Protein AF-A0A7R9U466-F1 (afdb_monomer_lite)

Radius of gyration: 21.34 Å; chains: 1; bounding box: 43×48×59 Å

InterPro domains:
  IPR019479 Peroxiredoxin, C-terminal [PF10417] (71-88)
  IPR036249 Thioredoxin-like superfamily [SSF52833] (2-89)

Organism: NCBI:txid172671

Secondary structure (DSSP, 8-state):
---TT-HHHHHTT-EEEEEE-TTSPEEEPEEEEEE-TTS-EEEEEEE-TTS---HHHHHHHHHHHHHHTTT-B--TT--TTS-EEE-TTGGGTS--SEE----TT-----EEE--STT-HHHHHHHHHHHHTTS------GGGTTTSSTTSS----

Foldseek 3Di:
DDDPVCPVQVVVVFWDPVDADPVRHTDGFPKDWDADPVRDTPDIDTHGPPDDDDVVVVVQVVVQVVLVVLQWHADPPRDPFAKIFHAPLLCVQDPAPDWDCPDPVNDTGGGTHTSLDPDPVSSVVVSVSRVVPDPDPPDPPVVVVPPVVPPPDDDD

pLDDT: mean 76.06, std 19.98, range [33.03, 95.19]

Structure (mmCIF, N/CA/C/O backbone):
data_AF-A0A7R9U466-F1
#
_entry.id   AF-A0A7R9U466-F1
#
loop_
_atom_site.group_PDB
_atom_site.id
_atom_site.type_symbol
_atom_site.label_atom_id
_atom_site.label_alt_id
_atom_site.label_comp_id
_atom_site.label_asym_id
_atom_site.label_entity_id
_atom_site.label_seq_id
_atom_site.pdbx_PDB_ins_code
_atom_site.Cartn_x
_atom_site.Cartn_y
_atom_site.Cartn_z
_atom_site.occupancy
_atom_site.B_iso_or_equiv
_atom_site.auth_seq_id
_atom_site.auth_comp_id
_atom_site.auth_asym_id
_atom_site.auth_atom_id
_atom_site.pdbx_PDB_model_num
ATOM 1 N N . MET A 1 1 ? -1.695 -1.582 -23.666 1.00 69.12 1 MET A N 1
ATOM 2 C CA . MET A 1 1 ? -1.434 -0.137 -23.847 1.00 69.12 1 MET A CA 1
ATOM 3 C C . MET A 1 1 ? -0.061 0.003 -24.480 1.00 69.12 1 MET A C 1
ATOM 5 O O . MET A 1 1 ? 0.851 -0.671 -24.020 1.00 69.12 1 MET A O 1
ATOM 9 N N . ALA A 1 2 ? 0.081 0.781 -25.550 1.00 84.31 2 ALA A N 1
ATOM 10 C CA . ALA A 1 2 ? 1.375 1.020 -26.188 1.00 84.31 2 ALA A CA 1
ATOM 11 C C . ALA A 1 2 ? 1.821 2.454 -25.878 1.00 84.31 2 ALA A C 1
ATOM 13 O O . ALA A 1 2 ? 1.053 3.380 -26.124 1.00 84.31 2 ALA A O 1
ATOM 14 N N . ASP A 1 3 ? 3.039 2.632 -25.360 1.00 88.62 3 ASP A N 1
ATOM 15 C CA . ASP A 1 3 ? 3.628 3.953 -25.087 1.00 88.62 3 ASP A CA 1
ATOM 16 C C . ASP A 1 3 ? 4.938 4.160 -25.873 1.00 88.62 3 ASP A C 1
ATOM 18 O O . ASP A 1 3 ? 6.028 4.171 -25.297 1.00 88.62 3 ASP A O 1
ATOM 22 N N . PRO A 1 4 ? 4.883 4.267 -27.214 1.00 86.62 4 PRO A N 1
ATOM 23 C CA . PRO A 1 4 ? 6.078 4.426 -28.044 1.00 86.62 4 PRO A CA 1
ATOM 24 C C . PRO A 1 4 ? 6.761 5.787 -27.854 1.00 86.62 4 PRO A C 1
ATOM 26 O O . PRO A 1 4 ? 7.959 5.894 -28.088 1.00 86.62 4 PRO A O 1
ATOM 29 N N . ARG A 1 5 ? 6.013 6.817 -27.431 1.00 86.94 5 ARG A N 1
ATOM 30 C CA . ARG A 1 5 ? 6.538 8.170 -27.178 1.00 86.94 5 ARG A CA 1
ATOM 31 C C . ARG A 1 5 ? 7.025 8.373 -25.742 1.00 86.94 5 ARG A C 1
ATOM 33 O O . ARG A 1 5 ? 7.545 9.441 -25.449 1.00 86.94 5 ARG A O 1
ATOM 40 N N . ARG A 1 6 ? 6.851 7.379 -24.864 1.00 87.25 6 ARG A N 1
ATOM 41 C CA . ARG A 1 6 ? 7.231 7.423 -23.442 1.00 87.25 6 ARG A CA 1
ATOM 42 C C . ARG A 1 6 ? 6.552 8.536 -22.638 1.00 87.25 6 ARG A C 1
ATOM 44 O O . ARG A 1 6 ? 7.029 8.878 -21.563 1.00 87.25 6 ARG A O 1
ATOM 51 N N . ILE A 1 7 ? 5.442 9.089 -23.132 1.00 89.50 7 ILE A N 1
ATOM 52 C CA . ILE A 1 7 ? 4.748 10.205 -22.473 1.00 89.50 7 ILE A CA 1
ATOM 53 C C . ILE A 1 7 ? 4.125 9.707 -21.174 1.00 89.50 7 ILE A C 1
ATOM 55 O O . ILE A 1 7 ? 4.323 10.303 -20.124 1.00 89.50 7 ILE A O 1
ATOM 59 N N . ILE A 1 8 ? 3.429 8.572 -21.231 1.00 88.56 8 ILE A N 1
ATOM 60 C CA . ILE A 1 8 ? 2.747 8.003 -20.067 1.00 88.56 8 ILE A CA 1
ATOM 61 C C . ILE A 1 8 ? 3.783 7.571 -19.029 1.00 88.56 8 ILE A C 1
ATOM 63 O O . ILE A 1 8 ? 3.647 7.878 -17.846 1.00 88.56 8 ILE A O 1
ATOM 67 N N . SER A 1 9 ? 4.846 6.898 -19.471 1.00 87.06 9 SER A N 1
ATOM 68 C CA . SER A 1 9 ? 5.911 6.445 -18.584 1.00 87.06 9 SER A CA 1
ATOM 69 C C . SER A 1 9 ? 6.692 7.587 -17.941 1.00 87.06 9 SER A C 1
ATOM 71 O O . SER A 1 9 ? 7.035 7.466 -16.764 1.00 87.06 9 SER A O 1
ATOM 73 N N . ALA A 1 10 ? 6.937 8.682 -18.669 1.00 88.31 10 ALA A N 1
ATOM 74 C CA . ALA A 1 10 ? 7.563 9.889 -18.134 1.00 88.31 10 ALA A CA 1
ATOM 75 C C . ALA A 1 10 ? 6.654 10.588 -17.117 1.00 88.31 10 ALA A C 1
ATOM 77 O O . ALA A 1 10 ? 7.100 10.879 -16.011 1.00 88.31 10 ALA A O 1
ATOM 78 N N . THR A 1 11 ? 5.373 10.787 -17.446 1.00 89.44 11 THR A N 1
ATOM 79 C CA . THR A 1 11 ? 4.399 11.420 -16.542 1.00 89.44 11 THR A CA 1
ATOM 80 C C . THR A 1 11 ? 4.232 10.637 -15.243 1.00 89.44 11 THR A C 1
ATOM 82 O O . THR A 1 11 ? 4.129 11.232 -14.177 1.00 89.44 11 THR A O 1
ATOM 85 N N . LEU A 1 12 ? 4.237 9.304 -15.309 1.00 87.25 12 LEU A N 1
ATOM 86 C CA . LEU A 1 12 ? 4.135 8.449 -14.125 1.00 87.25 12 LEU A CA 1
ATOM 87 C C . LEU A 1 12 ? 5.472 8.263 -13.381 1.00 87.25 12 LEU A C 1
ATOM 89 O O . LEU A 1 12 ? 5.497 7.571 -12.366 1.00 87.25 12 LEU A O 1
ATOM 93 N N . GLY A 1 13 ? 6.584 8.821 -13.877 1.00 89.00 13 GLY A N 1
ATOM 94 C CA . GLY A 1 13 ? 7.905 8.670 -13.256 1.00 89.00 13 GLY A CA 1
ATOM 95 C C . GLY A 1 13 ? 8.441 7.232 -13.276 1.00 89.00 13 GLY A C 1
ATOM 96 O O . GLY A 1 13 ? 9.175 6.823 -12.383 1.00 89.00 13 GLY A O 1
ATOM 97 N N . THR A 1 14 ? 8.055 6.440 -14.278 1.00 90.44 14 THR A N 1
ATOM 98 C CA . THR A 1 14 ? 8.350 4.994 -14.362 1.00 90.44 14 THR A CA 1
ATOM 99 C C . THR A 1 14 ? 9.491 4.661 -15.322 1.00 90.44 14 THR A C 1
ATOM 101 O O . THR A 1 14 ? 9.676 3.499 -15.672 1.00 90.44 14 THR A O 1
ATOM 104 N N . LEU A 1 15 ? 10.241 5.658 -15.793 1.00 90.06 15 LEU A N 1
ATOM 105 C CA . LEU A 1 15 ? 11.380 5.443 -16.682 1.00 90.06 15 LEU A CA 1
ATOM 106 C C . LEU A 1 15 ? 12.609 4.986 -15.893 1.00 90.06 15 LEU A C 1
ATOM 108 O O . LEU A 1 15 ? 12.923 5.525 -14.836 1.00 90.06 15 LEU A O 1
ATOM 112 N N . ASP A 1 16 ? 13.302 3.990 -16.433 1.00 88.25 16 ASP A N 1
ATOM 113 C CA . ASP A 1 16 ? 14.620 3.579 -15.972 1.00 88.25 16 ASP A CA 1
ATOM 114 C C . ASP A 1 16 ? 15.674 4.394 -16.728 1.00 88.25 16 ASP A C 1
ATOM 116 O O . ASP A 1 16 ? 15.820 4.256 -17.942 1.00 88.25 16 ASP A O 1
ATOM 120 N N . TYR A 1 17 ? 16.397 5.254 -16.012 1.00 85.25 17 TYR A N 1
ATOM 121 C CA . TYR A 1 17 ? 17.459 6.083 -16.585 1.00 85.25 17 TYR A CA 1
ATOM 122 C C . TYR A 1 17 ? 18.804 5.357 -16.691 1.00 85.25 17 TYR A C 1
ATOM 124 O O . TYR A 1 17 ? 19.714 5.860 -17.347 1.00 85.25 17 TYR A O 1
ATOM 132 N N . ALA A 1 18 ? 18.949 4.193 -16.053 1.00 85.50 18 ALA A N 1
ATOM 133 C CA . ALA A 1 18 ? 20.182 3.414 -16.087 1.00 85.50 18 ALA A CA 1
ATOM 134 C C . ALA A 1 18 ? 20.219 2.424 -17.260 1.00 85.50 18 ALA A C 1
ATOM 136 O O . ALA A 1 18 ? 21.302 2.010 -17.675 1.00 85.50 18 ALA A O 1
ATOM 137 N N . THR A 1 19 ? 19.056 2.056 -17.807 1.00 83.69 19 THR A N 1
ATOM 138 C CA . THR A 1 19 ? 18.947 1.041 -18.860 1.00 83.69 19 THR A CA 1
ATOM 139 C C . THR A 1 19 ? 18.333 1.608 -20.140 1.00 83.69 19 THR A C 1
ATOM 141 O O . THR A 1 19 ? 17.304 2.280 -20.118 1.00 83.69 19 THR A O 1
ATOM 144 N N . VAL A 1 20 ? 18.932 1.271 -21.284 1.00 86.56 20 VAL A N 1
ATOM 145 C CA . VAL A 1 20 ? 18.421 1.601 -22.623 1.00 86.56 20 VAL A CA 1
ATOM 146 C C . VAL A 1 20 ? 18.193 0.335 -23.439 1.00 86.56 20 VAL A C 1
ATOM 148 O O . VAL A 1 20 ? 18.841 -0.690 -23.219 1.00 86.56 20 VAL A O 1
ATOM 151 N N . ASP A 1 21 ? 17.255 0.391 -24.379 1.00 85.12 21 ASP A N 1
ATOM 152 C CA . ASP A 1 21 ? 17.025 -0.696 -25.326 1.00 85.12 21 ASP A CA 1
ATOM 153 C C . ASP A 1 21 ? 18.077 -0.725 -26.452 1.00 85.12 21 ASP A C 1
ATOM 155 O O . ASP A 1 21 ? 18.962 0.126 -26.556 1.00 85.12 21 ASP A O 1
ATOM 159 N N . THR A 1 22 ? 17.966 -1.711 -27.345 1.00 85.31 22 THR A N 1
ATOM 160 C CA . THR A 1 22 ? 18.856 -1.873 -28.510 1.00 85.31 22 THR A CA 1
ATOM 161 C C . THR A 1 22 ? 18.814 -0.702 -29.495 1.00 85.31 22 THR A C 1
ATOM 163 O O . THR A 1 22 ? 19.706 -0.583 -30.332 1.00 85.31 22 THR A O 1
ATOM 166 N N . LYS A 1 23 ? 17.800 0.163 -29.410 1.00 85.56 23 LYS A N 1
ATOM 167 C CA . LYS A 1 23 ? 17.633 1.372 -30.225 1.00 85.56 23 LYS A CA 1
ATOM 168 C C . LYS A 1 23 ? 18.034 2.641 -29.461 1.00 85.56 23 LYS A C 1
ATOM 170 O O . LYS A 1 23 ? 17.806 3.736 -29.967 1.00 85.56 23 LYS A O 1
ATOM 175 N N . GLY A 1 24 ? 18.609 2.509 -28.262 1.00 83.81 24 GLY A N 1
ATOM 176 C CA . GLY A 1 24 ? 19.029 3.624 -27.412 1.00 83.81 24 GLY A CA 1
ATOM 177 C C . GLY A 1 24 ? 17.881 4.355 -26.710 1.00 83.81 24 GLY A C 1
ATOM 178 O O . GLY A 1 24 ? 18.087 5.445 -26.184 1.00 83.81 24 GLY A O 1
ATOM 179 N N . SER A 1 25 ? 16.670 3.796 -26.705 1.00 84.88 25 SER A N 1
ATOM 180 C CA . SER A 1 25 ? 15.511 4.394 -26.038 1.00 84.88 25 SER A CA 1
ATOM 181 C C . SER A 1 25 ? 15.416 3.947 -24.581 1.00 84.88 25 SER A C 1
ATOM 183 O O . SER A 1 25 ? 15.670 2.785 -24.262 1.00 84.88 25 SER A O 1
ATOM 185 N N . LEU A 1 26 ? 14.984 4.856 -23.700 1.00 86.31 26 LEU A N 1
ATOM 186 C CA . LEU A 1 26 ? 14.725 4.539 -22.295 1.00 86.31 26 LEU A CA 1
ATOM 187 C C . LEU A 1 26 ? 13.633 3.469 -22.165 1.00 86.31 26 LEU A C 1
ATOM 189 O O . LEU A 1 26 ? 12.616 3.471 -22.883 1.00 86.31 26 LEU A O 1
ATOM 193 N N . VAL A 1 27 ? 13.855 2.559 -21.222 1.00 87.81 27 VAL A N 1
ATOM 194 C CA . VAL A 1 27 ? 12.917 1.491 -20.865 1.00 87.81 27 VAL A CA 1
ATOM 195 C C . VAL A 1 27 ? 12.153 1.852 -19.597 1.00 87.81 27 VAL A C 1
ATOM 197 O O . VAL A 1 27 ? 12.512 2.769 -18.865 1.00 87.81 27 VAL A O 1
ATOM 200 N N . THR A 1 28 ? 11.055 1.151 -19.344 1.00 88.00 28 THR A N 1
ATOM 201 C CA . THR A 1 28 ? 10.247 1.359 -18.141 1.00 88.00 28 THR A CA 1
ATOM 202 C C . THR A 1 28 ? 10.694 0.433 -17.020 1.00 88.00 28 THR A C 1
ATOM 204 O O . THR A 1 28 ? 10.922 -0.758 -17.248 1.00 88.00 28 THR A O 1
ATOM 207 N N . LEU A 1 29 ? 10.696 0.944 -15.794 1.00 90.25 29 LEU A N 1
ATOM 208 C CA . LEU A 1 29 ? 10.678 0.137 -14.583 1.00 90.25 29 LEU A CA 1
ATOM 209 C C . LEU A 1 29 ? 9.411 -0.721 -14.529 1.00 90.25 29 LEU A C 1
ATOM 211 O O . LEU A 1 29 ? 8.397 -0.466 -15.189 1.00 90.25 29 LEU A O 1
ATOM 215 N N . ARG A 1 30 ? 9.446 -1.754 -13.690 1.00 90.12 30 ARG A N 1
ATOM 216 C CA . ARG A 1 30 ? 8.280 -2.594 -13.415 1.00 90.12 30 ARG A CA 1
ATOM 217 C C . ARG A 1 30 ? 7.428 -1.924 -12.347 1.00 90.12 30 ARG A C 1
ATOM 219 O O . ARG A 1 30 ? 7.388 -2.377 -11.203 1.00 90.12 30 ARG A O 1
ATOM 226 N N . SER A 1 31 ? 6.755 -0.850 -12.734 1.00 90.44 31 SER A N 1
ATOM 227 C CA . SER A 1 31 ? 5.874 -0.101 -11.844 1.00 90.44 31 SER A CA 1
ATOM 228 C C . SER A 1 31 ? 4.450 -0.661 -11.846 1.00 90.44 31 SER A C 1
ATOM 230 O O . SER A 1 31 ? 3.948 -1.165 -12.854 1.00 90.44 31 SER A O 1
ATOM 232 N N . LEU A 1 32 ? 3.807 -0.607 -10.686 1.00 92.81 32 LEU A N 1
ATOM 233 C CA . LEU A 1 32 ? 2.400 -0.908 -10.465 1.00 92.81 32 LEU A CA 1
ATOM 234 C C . LEU A 1 32 ? 1.788 0.267 -9.713 1.00 92.81 32 LEU A C 1
ATOM 236 O O . LEU A 1 32 ? 2.335 0.708 -8.706 1.00 92.81 32 LEU A O 1
ATOM 240 N N . VAL A 1 33 ? 0.658 0.759 -10.210 1.00 93.19 33 VAL A N 1
ATOM 241 C CA . VAL A 1 33 ? -0.071 1.884 -9.624 1.00 93.19 33 VAL A CA 1
ATOM 242 C C . VAL A 1 33 ? -1.487 1.415 -9.317 1.00 93.19 33 VAL A C 1
ATOM 244 O O . VAL A 1 33 ? -2.166 0.898 -10.204 1.00 93.19 33 VAL A O 1
ATOM 247 N N . ILE A 1 34 ? -1.924 1.579 -8.069 1.00 94.56 34 ILE A N 1
ATOM 248 C CA . ILE A 1 34 ? -3.310 1.336 -7.656 1.00 94.56 34 ILE A CA 1
ATOM 249 C C . ILE A 1 34 ? -4.023 2.682 -7.615 1.00 94.56 34 ILE A C 1
ATOM 251 O O . ILE A 1 34 ? -3.621 3.583 -6.877 1.00 94.56 34 ILE A O 1
ATOM 255 N N . VAL A 1 35 ? -5.079 2.804 -8.414 1.00 94.25 35 VAL A N 1
ATOM 256 C CA . VAL A 1 35 ? -5.897 4.014 -8.538 1.00 94.25 35 VAL A CA 1
ATOM 257 C C . VAL A 1 35 ? -7.288 3.715 -7.994 1.00 94.25 35 VAL A C 1
ATOM 259 O O . VAL A 1 35 ? -7.860 2.669 -8.304 1.00 94.25 35 VAL A O 1
ATOM 262 N N . ASP A 1 36 ? -7.817 4.606 -7.160 1.00 92.38 36 ASP A N 1
ATOM 263 C CA . ASP A 1 36 ? -9.169 4.470 -6.619 1.00 92.38 36 ASP A CA 1
ATOM 264 C C . ASP A 1 36 ? -10.252 4.965 -7.606 1.00 92.38 36 ASP A C 1
ATOM 266 O O . ASP A 1 36 ? -9.942 5.611 -8.611 1.00 92.38 36 ASP A O 1
ATOM 270 N N . PRO A 1 37 ? -11.550 4.711 -7.339 1.00 92.44 37 PRO A N 1
ATOM 271 C CA . PRO A 1 37 ? -12.638 5.212 -8.186 1.00 92.44 37 PRO A CA 1
ATOM 272 C C . PRO A 1 37 ? -12.736 6.745 -8.264 1.00 92.44 37 PRO A C 1
ATOM 274 O O . PRO A 1 37 ? -13.464 7.262 -9.107 1.00 92.44 37 PRO A O 1
ATOM 277 N N . LYS A 1 38 ? -12.031 7.478 -7.391 1.00 93.25 38 LYS A N 1
ATOM 278 C CA . LYS A 1 38 ? -11.941 8.946 -7.381 1.00 93.25 38 LYS A CA 1
ATOM 279 C C . LYS A 1 38 ? -10.705 9.447 -8.140 1.00 93.25 38 LYS A C 1
ATOM 281 O O . LYS A 1 38 ? -10.359 10.620 -8.018 1.00 93.25 38 LYS A O 1
ATOM 286 N N . MET A 1 39 ? -10.054 8.579 -8.921 1.00 92.56 39 MET A N 1
ATOM 287 C CA . MET A 1 39 ? -8.858 8.874 -9.716 1.00 92.56 39 MET A CA 1
ATOM 288 C C . MET A 1 39 ? -7.645 9.309 -8.883 1.00 92.56 39 MET A C 1
ATOM 290 O O . MET A 1 39 ? -6.721 9.930 -9.409 1.00 92.56 39 MET A O 1
ATOM 294 N N . LYS A 1 40 ? -7.608 8.967 -7.591 1.00 92.94 40 LYS A N 1
ATOM 295 C CA . LYS A 1 40 ? -6.449 9.212 -6.731 1.00 92.94 40 LYS A CA 1
ATOM 296 C C . LYS A 1 40 ? -5.537 7.995 -6.719 1.00 92.94 40 LYS A C 1
ATOM 298 O O . LYS A 1 40 ? -5.985 6.852 -6.618 1.00 92.94 40 LYS A O 1
ATOM 303 N N . VAL A 1 41 ? -4.235 8.247 -6.787 1.00 93.44 41 VAL A N 1
ATOM 304 C CA . VAL A 1 41 ? -3.223 7.205 -6.609 1.00 93.44 41 VAL A CA 1
ATOM 305 C C . VAL A 1 41 ? -3.167 6.823 -5.131 1.00 93.44 41 VAL A C 1
ATOM 307 O O . VAL A 1 41 ? -2.922 7.671 -4.277 1.00 93.44 41 VAL A O 1
ATOM 310 N N . ARG A 1 42 ? -3.412 5.545 -4.827 1.00 94.12 42 ARG A N 1
ATOM 311 C CA . ARG A 1 42 ? -3.422 5.001 -3.457 1.00 94.12 42 ARG A CA 1
ATOM 312 C C . ARG A 1 42 ? -2.138 4.264 -3.097 1.00 94.12 42 ARG A C 1
ATOM 314 O O . ARG A 1 42 ? -1.782 4.212 -1.926 1.00 94.12 42 ARG A O 1
ATOM 321 N N . LEU A 1 43 ? -1.464 3.682 -4.088 1.00 95.19 43 LEU A N 1
ATOM 322 C CA . LEU A 1 43 ? -0.201 2.972 -3.906 1.00 95.19 43 LEU A CA 1
ATOM 323 C C . LEU A 1 43 ? 0.600 2.968 -5.208 1.00 95.19 43 LEU A C 1
ATOM 325 O O . LEU A 1 43 ? 0.035 2.755 -6.283 1.00 95.19 43 LEU A O 1
ATOM 329 N N . ILE A 1 44 ? 1.917 3.136 -5.091 1.00 94.12 44 ILE A N 1
ATOM 330 C CA . ILE A 1 44 ? 2.882 2.932 -6.173 1.00 94.12 44 ILE A CA 1
ATOM 331 C C . ILE A 1 44 ? 3.916 1.916 -5.690 1.00 94.12 44 ILE A C 1
ATOM 333 O O . ILE A 1 44 ? 4.526 2.102 -4.641 1.00 94.12 44 ILE A O 1
ATOM 337 N N . LEU A 1 45 ? 4.131 0.858 -6.469 1.00 93.31 45 LEU A N 1
ATOM 338 C CA . LEU A 1 45 ? 5.218 -0.096 -6.270 1.00 93.31 45 LEU A CA 1
ATOM 339 C C . LEU A 1 45 ? 6.117 -0.078 -7.501 1.00 93.31 45 LEU A C 1
ATOM 341 O O . LEU A 1 45 ? 5.648 -0.360 -8.602 1.00 93.31 45 LEU A O 1
ATOM 345 N N . SER A 1 46 ? 7.401 0.215 -7.321 1.00 91.81 46 SER A N 1
ATOM 346 C CA . SER A 1 46 ? 8.377 0.276 -8.412 1.00 91.81 46 SER A CA 1
ATOM 347 C C . SER A 1 46 ? 9.506 -0.715 -8.166 1.00 91.81 46 SER A C 1
ATOM 349 O O . SER A 1 46 ? 10.203 -0.634 -7.160 1.00 91.81 46 SER A O 1
ATOM 351 N N . TYR A 1 47 ? 9.687 -1.645 -9.105 1.00 91.31 47 TYR A N 1
ATOM 352 C CA . TYR A 1 47 ? 10.762 -2.636 -9.079 1.00 91.31 47 TYR A CA 1
ATOM 353 C C . TYR A 1 47 ? 11.688 -2.455 -10.290 1.00 91.31 47 TYR A C 1
ATOM 355 O O . TYR A 1 47 ? 11.207 -2.115 -11.380 1.00 91.31 47 TYR A O 1
ATOM 363 N N . PRO A 1 48 ? 12.999 -2.719 -10.145 1.00 90.19 48 PRO A N 1
ATOM 364 C CA . PRO A 1 48 ? 13.917 -2.740 -11.278 1.00 90.19 48 PRO A CA 1
ATOM 365 C C . PRO A 1 48 ? 13.591 -3.902 -12.225 1.00 90.19 48 PRO A C 1
ATOM 367 O O . PRO A 1 48 ? 12.896 -4.855 -11.861 1.00 90.19 48 PRO A O 1
ATOM 370 N N . MET A 1 49 ? 14.130 -3.862 -13.446 1.00 85.81 49 MET A N 1
ATOM 371 C CA . MET A 1 49 ? 13.899 -4.922 -14.437 1.00 85.81 49 MET A CA 1
ATOM 372 C C . MET A 1 49 ? 14.392 -6.306 -13.990 1.00 85.81 49 MET A C 1
ATOM 374 O O . MET A 1 49 ? 13.825 -7.314 -14.418 1.00 85.81 49 MET A O 1
ATOM 378 N N . SER A 1 50 ? 15.410 -6.353 -13.127 1.00 88.62 50 SER A N 1
ATOM 379 C CA . SER A 1 50 ? 15.990 -7.579 -12.570 1.00 88.62 50 SER A CA 1
ATOM 380 C C . SER A 1 50 ? 15.092 -8.276 -11.546 1.00 88.62 50 SER A C 1
ATOM 382 O O . SER A 1 50 ? 15.213 -9.486 -11.362 1.00 88.62 50 SER A O 1
ATOM 384 N N . THR A 1 51 ? 14.170 -7.552 -10.905 1.00 89.50 51 THR A N 1
ATOM 385 C CA . THR A 1 51 ? 13.385 -8.074 -9.780 1.00 89.50 51 THR A CA 1
ATOM 386 C C . THR A 1 51 ? 11.952 -8.404 -10.199 1.00 89.50 51 THR A C 1
ATOM 388 O O . THR A 1 51 ? 11.239 -7.619 -10.835 1.00 89.50 51 THR A O 1
ATOM 391 N N . GLY A 1 52 ? 11.509 -9.613 -9.851 1.00 89.31 52 GLY A N 1
ATOM 392 C CA . GLY A 1 52 ? 10.118 -10.038 -10.001 1.00 89.31 52 GLY A CA 1
ATOM 393 C C . GLY A 1 52 ? 9.198 -9.343 -8.993 1.00 89.31 52 GLY A C 1
ATOM 394 O O . GLY A 1 52 ? 9.593 -9.077 -7.864 1.00 89.31 52 GLY A O 1
ATOM 395 N N . ARG A 1 53 ? 7.953 -9.067 -9.396 1.00 92.88 53 ARG A N 1
ATOM 396 C CA . ARG A 1 53 ? 6.920 -8.522 -8.499 1.00 92.88 53 ARG A CA 1
ATOM 397 C C . ARG A 1 53 ? 6.263 -9.643 -7.698 1.00 92.88 53 ARG A C 1
ATOM 399 O O . ARG A 1 53 ? 6.022 -10.717 -8.246 1.00 92.88 53 ARG A O 1
ATOM 406 N N . SER A 1 54 ? 5.897 -9.358 -6.450 1.00 93.56 54 SER A N 1
ATOM 407 C CA . SER A 1 54 ? 5.060 -10.248 -5.640 1.00 93.56 54 SER A CA 1
ATOM 408 C C . SER A 1 54 ? 3.587 -9.890 -5.821 1.00 93.56 54 SER A C 1
ATOM 410 O O . SER A 1 54 ? 3.132 -8.858 -5.337 1.00 93.56 54 SER A O 1
ATOM 412 N N . PHE A 1 55 ? 2.821 -10.739 -6.511 1.00 92.44 55 PHE A N 1
ATOM 413 C CA . PHE A 1 55 ? 1.371 -10.541 -6.644 1.00 92.44 55 PHE A CA 1
ATOM 414 C C . PHE A 1 55 ? 0.615 -10.786 -5.336 1.00 92.44 55 PHE A C 1
ATOM 416 O O . PHE A 1 55 ? -0.437 -10.187 -5.129 1.00 92.44 55 PHE A O 1
ATOM 423 N N . ALA A 1 56 ? 1.162 -11.615 -4.443 1.00 92.31 56 ALA A N 1
ATOM 424 C CA . ALA A 1 56 ? 0.608 -11.797 -3.106 1.00 92.31 56 ALA A CA 1
ATOM 425 C C . ALA A 1 56 ? 0.616 -10.474 -2.325 1.00 92.31 56 ALA A C 1
ATOM 427 O O . ALA A 1 56 ? -0.383 -10.132 -1.701 1.00 92.31 56 ALA A O 1
ATOM 428 N N . GLU A 1 57 ? 1.696 -9.692 -2.441 1.00 93.69 57 GLU A N 1
ATOM 429 C CA . GLU A 1 57 ? 1.771 -8.374 -1.804 1.00 93.69 57 GLU A CA 1
ATOM 430 C C . GLU A 1 57 ? 0.797 -7.384 -2.435 1.00 93.69 57 GLU A C 1
ATOM 432 O O . GLU A 1 57 ? 0.112 -6.656 -1.729 1.00 93.69 57 GLU A O 1
ATOM 437 N N . VAL A 1 58 ? 0.664 -7.399 -3.763 1.00 94.25 58 VAL A N 1
ATOM 438 C CA . VAL A 1 58 ? -0.317 -6.551 -4.454 1.00 94.25 58 VAL A CA 1
ATOM 439 C C . VAL A 1 58 ? -1.733 -6.832 -3.947 1.00 94.25 58 VAL A C 1
ATOM 441 O O . VAL A 1 58 ? -2.461 -5.888 -3.649 1.00 94.25 58 VAL A O 1
ATOM 444 N N . LEU A 1 59 ? -2.121 -8.105 -3.815 1.00 93.19 59 LEU A N 1
ATOM 445 C CA . LEU A 1 59 ? -3.441 -8.476 -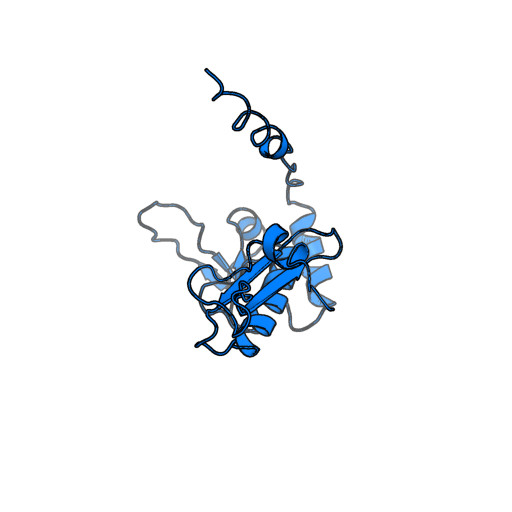3.303 1.00 93.19 59 LEU A CA 1
ATOM 446 C C . LEU A 1 59 ? -3.621 -8.038 -1.842 1.00 93.19 59 LEU A C 1
ATOM 448 O O . LEU A 1 59 ? -4.616 -7.393 -1.518 1.00 93.19 59 LEU A O 1
ATOM 452 N N . ARG A 1 60 ? -2.625 -8.302 -0.989 1.00 94.12 60 ARG A N 1
ATOM 453 C CA . ARG A 1 60 ? -2.613 -7.882 0.420 1.00 94.12 60 ARG A CA 1
ATOM 454 C C . ARG A 1 60 ? -2.755 -6.364 0.564 1.00 94.12 60 ARG A C 1
ATOM 456 O O . ARG A 1 60 ? -3.547 -5.894 1.376 1.00 94.12 60 ARG A O 1
ATOM 463 N N . CYS A 1 61 ? -2.046 -5.590 -0.258 1.00 94.75 61 CYS A N 1
ATOM 464 C CA . CYS A 1 61 ? -2.159 -4.136 -0.301 1.00 94.75 61 CYS A CA 1
ATOM 465 C C . CYS A 1 61 ? -3.543 -3.669 -0.758 1.00 94.75 61 CYS A C 1
ATOM 467 O O . CYS A 1 61 ? -4.071 -2.719 -0.190 1.00 94.75 61 CYS A O 1
ATOM 469 N N . VAL A 1 62 ? -4.143 -4.308 -1.767 1.00 93.25 62 VAL A N 1
ATOM 470 C CA . VAL A 1 62 ? -5.511 -3.977 -2.205 1.00 93.25 62 VAL A CA 1
ATOM 471 C C . VAL A 1 62 ? -6.503 -4.201 -1.068 1.00 93.25 62 VAL A C 1
ATOM 473 O O . VAL A 1 62 ? -7.336 -3.333 -0.809 1.00 93.25 62 VAL A O 1
ATOM 476 N N . GLU A 1 63 ? -6.403 -5.325 -0.362 1.00 91.31 63 GLU A N 1
ATOM 477 C CA . GLU A 1 63 ? -7.270 -5.604 0.782 1.00 91.31 63 GLU A CA 1
ATOM 478 C C . GLU A 1 63 ? -7.039 -4.612 1.923 1.00 91.31 63 GLU A C 1
ATOM 480 O O . GLU A 1 63 ? -8.004 -4.062 2.451 1.00 91.31 63 GLU A O 1
ATOM 485 N N . SER A 1 64 ? -5.782 -4.301 2.241 1.00 92.94 64 SER A N 1
ATOM 486 C CA . SER A 1 64 ? -5.411 -3.275 3.221 1.00 92.94 64 SER A CA 1
ATOM 487 C C . SER A 1 64 ? -5.983 -1.896 2.866 1.00 92.94 64 SER A C 1
ATOM 489 O O . SER A 1 64 ? -6.578 -1.239 3.718 1.00 92.94 64 SER A O 1
ATOM 491 N N . LEU A 1 65 ? -5.900 -1.473 1.601 1.00 92.81 65 LEU A N 1
ATOM 492 C CA . LEU A 1 65 ? -6.488 -0.212 1.137 1.00 92.81 65 LEU A CA 1
ATOM 493 C C . LEU A 1 65 ? -8.009 -0.194 1.312 1.00 92.81 65 LEU A C 1
ATOM 495 O O . LEU A 1 65 ? -8.564 0.827 1.714 1.00 92.81 65 LEU A O 1
ATOM 499 N N . GLN A 1 66 ? -8.671 -1.323 1.058 1.00 89.44 66 GLN A N 1
ATOM 500 C CA . GLN A 1 66 ? -10.107 -1.463 1.298 1.00 89.44 66 GLN A CA 1
ATOM 501 C C . GLN A 1 66 ? -10.449 -1.432 2.793 1.00 89.44 66 GLN A C 1
ATOM 503 O O . GLN A 1 66 ? -11.501 -0.910 3.141 1.00 89.44 66 GLN A O 1
ATOM 508 N N . ARG A 1 67 ? -9.578 -1.941 3.678 1.00 87.50 67 ARG A N 1
ATOM 509 C CA . ARG A 1 67 ? -9.714 -1.808 5.143 1.00 87.50 67 ARG A CA 1
ATOM 510 C C . ARG A 1 67 ? -9.504 -0.367 5.607 1.00 87.50 67 ARG A C 1
ATOM 512 O O . ARG A 1 67 ? -10.242 0.108 6.460 1.00 87.50 67 ARG A O 1
ATOM 519 N N . ALA A 1 68 ? -8.567 0.358 5.006 1.00 88.38 68 ALA A N 1
ATOM 520 C CA . ALA A 1 68 ? -8.348 1.768 5.317 1.00 88.38 68 ALA A CA 1
ATOM 521 C C . ALA A 1 68 ? -9.596 2.624 5.042 1.00 88.38 68 ALA A C 1
ATOM 523 O O . ALA A 1 68 ? -9.905 3.529 5.817 1.00 88.38 68 ALA A O 1
ATOM 524 N N . ASP A 1 69 ? -10.359 2.303 3.992 1.00 86.44 69 ASP A N 1
ATOM 525 C CA . ASP A 1 69 ? -11.634 2.971 3.695 1.00 86.44 69 ASP A CA 1
ATOM 526 C C . ASP A 1 69 ? -12.724 2.693 4.758 1.00 86.44 69 ASP A C 1
ATOM 528 O O . ASP A 1 69 ? -13.732 3.398 4.804 1.00 86.44 69 ASP A O 1
ATOM 532 N N . LEU A 1 70 ? -12.515 1.702 5.633 1.00 82.12 70 LEU A N 1
ATOM 533 C CA . LEU A 1 70 ? -13.363 1.361 6.782 1.00 82.12 70 LEU A CA 1
ATOM 534 C C . LEU A 1 70 ? -12.919 2.050 8.080 1.00 82.12 70 LEU A C 1
ATOM 536 O O . LEU A 1 70 ? -13.529 1.840 9.119 1.00 82.12 70 LEU A O 1
ATOM 540 N N . GLY A 1 71 ? -11.856 2.857 8.053 1.00 80.88 71 GLY A N 1
ATOM 541 C CA . GLY A 1 71 ? -11.346 3.541 9.246 1.00 80.88 71 GLY A CA 1
ATOM 542 C C . GLY A 1 71 ? -10.460 2.679 10.152 1.00 80.88 71 GLY A C 1
ATOM 543 O O . GLY A 1 71 ? -10.128 3.114 11.254 1.00 80.88 71 GLY A O 1
ATOM 544 N N . VAL A 1 72 ? -10.043 1.492 9.693 1.00 87.12 72 VAL A N 1
ATOM 545 C CA . VAL A 1 72 ? -9.064 0.635 10.384 1.00 87.12 72 VAL A CA 1
ATOM 546 C C . VAL A 1 72 ? -7.731 0.617 9.633 1.00 87.12 72 VAL A C 1
ATOM 548 O O . VAL A 1 72 ? -7.680 0.807 8.419 1.00 87.12 72 VAL A O 1
ATOM 551 N N . PHE A 1 73 ? -6.633 0.378 10.342 1.00 90.06 73 PHE A N 1
ATOM 552 C CA . PHE A 1 73 ? -5.277 0.408 9.795 1.00 90.06 73 PHE A CA 1
ATOM 553 C C . PHE A 1 73 ? -4.627 -0.969 9.900 1.00 90.06 73 PHE A C 1
ATOM 555 O O . PHE A 1 73 ? -4.629 -1.585 10.959 1.00 90.06 73 PHE A O 1
ATOM 562 N N . THR A 1 74 ? -4.028 -1.464 8.823 1.00 93.25 74 THR A N 1
ATOM 563 C CA . THR A 1 74 ? -3.321 -2.752 8.854 1.00 93.25 74 THR A CA 1
ATOM 564 C C . THR A 1 74 ? -1.882 -2.557 9.354 1.00 93.25 74 THR A C 1
ATOM 566 O O . THR A 1 74 ? -1.177 -1.725 8.771 1.00 93.25 74 THR A O 1
ATOM 569 N N . PRO A 1 75 ? -1.420 -3.287 10.387 1.00 93.88 75 PRO A N 1
ATOM 570 C CA . PRO A 1 75 ? -0.049 -3.188 10.894 1.00 93.88 75 PRO A CA 1
ATOM 571 C C . PRO A 1 75 ? 0.998 -3.726 9.899 1.00 93.88 75 PRO A C 1
ATOM 573 O O . PRO A 1 75 ? 0.679 -4.205 8.806 1.00 93.88 75 PRO A O 1
ATOM 576 N N . ALA A 1 76 ? 2.275 -3.631 10.280 1.00 93.56 76 ALA A N 1
ATOM 577 C CA . ALA A 1 76 ? 3.376 -4.214 9.515 1.00 93.56 76 ALA A CA 1
ATOM 578 C C . ALA A 1 76 ? 3.163 -5.721 9.302 1.00 93.56 76 ALA A C 1
ATOM 580 O O . ALA A 1 76 ? 2.713 -6.414 10.210 1.00 93.56 76 ALA A O 1
ATOM 581 N N . ASP A 1 77 ? 3.470 -6.198 8.093 1.00 92.38 77 ASP A N 1
ATOM 582 C CA . ASP A 1 77 ? 3.328 -7.598 7.665 1.00 92.38 77 ASP A CA 1
ATOM 583 C C . ASP A 1 77 ? 1.928 -8.217 7.831 1.00 92.38 77 ASP A C 1
ATOM 585 O O . ASP A 1 77 ? 1.776 -9.429 7.683 1.00 92.38 77 ASP A O 1
ATOM 589 N N . TRP A 1 78 ? 0.903 -7.386 8.059 1.00 94.00 78 TRP A N 1
ATOM 590 C CA . TRP A 1 78 ? -0.478 -7.819 8.260 1.00 94.00 78 TRP A CA 1
ATOM 591 C C . TRP A 1 78 ? -0.977 -8.716 7.134 1.00 94.00 78 TRP A C 1
ATOM 593 O O . TRP A 1 78 ? -0.858 -8.356 5.954 1.00 94.00 78 TRP A O 1
ATOM 603 N N . LYS A 1 79 ? -1.624 -9.817 7.505 1.00 90.25 79 LYS A N 1
ATOM 604 C CA . LYS A 1 79 ? -2.346 -10.709 6.595 1.00 90.25 79 LYS A CA 1
ATOM 605 C C . LYS A 1 79 ? -3.851 -10.686 6.867 1.00 90.25 79 LYS A C 1
ATOM 607 O O . LYS A 1 79 ? -4.264 -10.454 8.000 1.00 90.25 79 LYS A O 1
ATOM 612 N N . PRO A 1 80 ? -4.681 -10.986 5.853 1.00 85.69 80 PRO A N 1
ATOM 613 C CA . PRO A 1 80 ? -6.126 -11.079 6.037 1.00 85.69 80 PRO A CA 1
ATOM 614 C C . PRO A 1 80 ? -6.495 -12.032 7.180 1.00 85.69 80 PRO A C 1
ATOM 616 O O . PRO A 1 80 ? -6.016 -13.167 7.219 1.00 85.69 80 PRO A O 1
ATOM 619 N N . GLY A 1 81 ? -7.336 -11.557 8.100 1.00 83.88 81 GLY A N 1
ATOM 620 C CA . GLY A 1 81 ? -7.728 -12.283 9.312 1.00 83.88 81 GLY A CA 1
ATOM 621 C C . GLY A 1 81 ? -6.848 -12.032 10.543 1.00 83.88 81 GLY A C 1
ATOM 622 O O . GLY A 1 81 ? -7.196 -12.503 11.623 1.00 83.88 81 GLY A O 1
ATOM 623 N N . GLU A 1 82 ? -5.741 -11.296 10.421 1.00 89.81 82 GLU A N 1
ATOM 624 C CA . GLU A 1 82 ? -4.967 -10.817 11.574 1.00 89.81 82 GLU A CA 1
ATOM 625 C C . GLU A 1 82 ? -5.541 -9.505 12.129 1.00 89.81 82 GLU A C 1
ATOM 627 O O . GLU A 1 82 ? -6.196 -8.745 11.412 1.00 89.81 82 GLU A O 1
ATOM 632 N N . ASP A 1 83 ? -5.253 -9.221 13.402 1.00 89.75 83 ASP A N 1
ATOM 633 C CA . ASP A 1 83 ? -5.703 -8.007 14.086 1.00 89.75 83 ASP A CA 1
ATOM 634 C C . ASP A 1 83 ? -5.298 -6.729 13.326 1.00 89.75 83 ASP A C 1
ATOM 636 O O . ASP A 1 83 ? -4.169 -6.569 12.844 1.00 89.75 83 ASP A O 1
ATOM 640 N N . VAL A 1 84 ? -6.230 -5.782 13.270 1.00 90.62 84 VAL A N 1
ATOM 641 C CA . VAL A 1 84 ? -6.052 -4.446 12.699 1.00 90.62 84 VAL A CA 1
ATOM 642 C C . VAL A 1 84 ? -5.971 -3.405 13.810 1.00 90.62 84 VAL A C 1
ATOM 644 O O . VAL A 1 84 ? -6.361 -3.634 14.951 1.00 90.62 84 VAL A O 1
ATOM 647 N N . MET A 1 85 ? -5.452 -2.231 13.483 1.00 90.00 85 MET A N 1
ATOM 648 C CA . MET A 1 85 ? -5.303 -1.115 14.404 1.00 90.00 85 MET A CA 1
ATOM 649 C C . MET A 1 85 ? -6.413 -0.085 14.217 1.00 90.00 85 MET A C 1
ATOM 651 O O . MET A 1 85 ? -6.900 0.136 13.108 1.00 90.00 85 MET A O 1
ATOM 655 N N . ILE A 1 86 ? -6.760 0.608 15.295 1.00 86.44 86 ILE A N 1
ATOM 656 C CA . ILE A 1 86 ? -7.691 1.739 15.273 1.00 86.44 86 ILE A CA 1
ATOM 657 C C . ILE A 1 86 ? -7.068 2.982 15.893 1.00 86.44 86 ILE A C 1
ATOM 659 O O . ILE A 1 86 ? -6.116 2.914 16.673 1.00 86.44 86 ILE A O 1
ATOM 663 N N . SER A 1 87 ? -7.628 4.138 15.544 1.00 83.06 87 SER A N 1
ATOM 664 C CA . SER A 1 87 ? -7.240 5.402 16.162 1.00 83.06 87 SER A CA 1
ATOM 665 C C . SER A 1 87 ? -7.585 5.421 17.658 1.00 83.06 87 SER A C 1
ATOM 667 O O . SER A 1 87 ? -8.516 4.749 18.103 1.00 83.06 87 SER A O 1
ATOM 669 N N . SER A 1 88 ? -6.876 6.239 18.442 1.00 80.75 88 SER A N 1
ATOM 670 C CA . SER A 1 88 ? -7.203 6.462 19.861 1.00 80.75 88 SER A CA 1
ATOM 671 C C . SER A 1 88 ? -8.615 7.010 20.080 1.00 80.75 88 SER A C 1
ATOM 673 O O . SER A 1 88 ? -9.175 6.829 21.155 1.00 80.75 88 SER A O 1
ATOM 675 N N . GLU A 1 89 ? -9.178 7.706 19.091 1.00 78.38 89 GLU A N 1
ATOM 676 C CA . GLU A 1 89 ? -10.543 8.228 19.154 1.00 78.38 89 GLU A CA 1
ATOM 677 C C . GLU A 1 89 ? -11.560 7.095 19.024 1.00 78.38 89 GLU A C 1
ATOM 679 O O . GLU A 1 89 ? -12.417 6.934 19.887 1.00 78.38 89 GLU A O 1
ATOM 684 N N . SER A 1 90 ? -11.385 6.237 18.018 1.00 73.69 90 SER A N 1
ATOM 685 C CA . SER A 1 90 ? -12.212 5.044 17.809 1.00 73.69 90 SER A CA 1
ATOM 686 C C . SER A 1 90 ? -12.089 4.031 18.956 1.00 73.69 90 SER A C 1
ATOM 688 O O . SER A 1 90 ? -13.035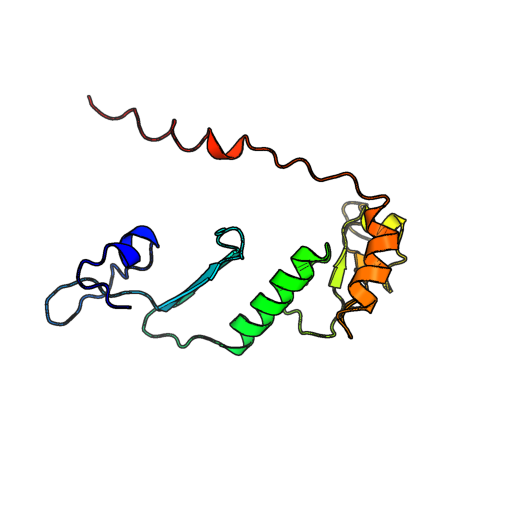 3.310 19.252 1.00 73.69 90 SER A O 1
ATOM 690 N N . ALA A 1 91 ? -10.947 3.993 19.649 1.00 72.31 91 ALA A N 1
ATOM 691 C CA . ALA A 1 91 ? -10.745 3.140 20.823 1.00 72.31 91 ALA A CA 1
ATOM 692 C C . ALA A 1 91 ? -11.560 3.579 22.058 1.00 72.31 91 ALA A C 1
ATOM 694 O O . ALA A 1 91 ? -11.586 2.863 23.056 1.00 72.31 91 ALA A O 1
ATOM 695 N N . ARG A 1 92 ? -12.227 4.745 22.023 1.00 73.25 92 ARG A N 1
ATOM 696 C CA . ARG A 1 92 ? -13.154 5.167 23.089 1.00 73.25 92 ARG A CA 1
ATOM 697 C C . ARG A 1 92 ? -14.501 4.456 23.007 1.00 73.25 92 ARG A C 1
ATOM 699 O O . ARG A 1 92 ? -15.110 4.222 24.045 1.00 73.25 92 ARG A O 1
ATOM 706 N N . SER A 1 93 ? -14.964 4.150 21.795 1.00 71.00 93 SER A N 1
ATOM 707 C CA . SER A 1 93 ? -16.254 3.493 21.547 1.00 71.00 93 SER A CA 1
ATOM 708 C C . SER A 1 93 ? -16.128 1.978 21.398 1.00 71.00 93 SER A C 1
ATOM 710 O O . SER A 1 93 ? -17.090 1.257 21.650 1.00 71.00 93 SER A O 1
ATOM 712 N N . VAL A 1 94 ? -14.941 1.479 21.046 1.00 70.88 94 VAL A N 1
ATOM 713 C CA . VAL A 1 94 ? -14.673 0.047 20.885 1.00 70.88 94 VAL A CA 1
ATOM 714 C C . VAL A 1 94 ? -13.586 -0.395 21.853 1.00 70.88 94 VAL A C 1
ATOM 716 O O . VAL A 1 94 ? -12.472 0.122 21.816 1.00 70.88 94 VAL A O 1
ATOM 719 N N . THR A 1 95 ? -13.881 -1.411 22.666 1.00 74.81 95 THR A N 1
ATOM 720 C CA . THR A 1 95 ? -12.885 -2.076 23.513 1.00 74.81 95 THR A CA 1
ATOM 721 C C . THR A 1 95 ? -11.868 -2.834 22.653 1.00 74.81 95 THR A C 1
ATOM 723 O O . THR A 1 95 ? -12.249 -3.799 21.983 1.00 74.81 95 THR A O 1
ATOM 726 N N . PRO A 1 96 ? -10.579 -2.449 22.660 1.00 74.38 96 PRO A N 1
ATOM 727 C CA . PRO A 1 96 ? -9.578 -3.147 21.871 1.00 74.38 96 PRO A CA 1
ATOM 728 C C . PRO A 1 96 ? -9.281 -4.531 22.454 1.00 74.38 96 PRO A C 1
ATOM 730 O O . PRO A 1 96 ? -9.252 -4.716 23.670 1.00 74.38 96 PRO A O 1
ATOM 733 N N . HIS A 1 97 ? -9.015 -5.500 21.581 1.00 77.44 97 HIS A N 1
ATOM 734 C CA . HIS A 1 97 ? -8.587 -6.844 21.972 1.00 77.44 97 HIS A CA 1
ATOM 735 C C . HIS A 1 97 ? -7.182 -6.829 22.586 1.00 77.44 97 HIS A C 1
ATOM 737 O O . HIS A 1 97 ? -6.893 -7.579 23.518 1.00 77.44 97 HIS A O 1
ATOM 743 N N . ARG A 1 98 ? -6.314 -5.937 22.095 1.00 80.81 98 ARG A N 1
ATOM 744 C CA . ARG A 1 98 ? -4.969 -5.731 22.632 1.00 80.81 98 ARG A CA 1
ATOM 745 C C . ARG A 1 98 ? -4.634 -4.246 22.673 1.00 80.81 98 ARG A C 1
ATOM 747 O O . ARG A 1 98 ? -4.683 -3.553 21.657 1.00 80.81 98 ARG A O 1
ATOM 754 N N . VAL A 1 99 ? -4.248 -3.784 23.856 1.00 78.19 99 VAL A N 1
ATOM 755 C CA . VAL A 1 99 ? -3.841 -2.404 24.131 1.00 78.19 99 VAL A CA 1
ATOM 756 C C . VAL A 1 99 ? -2.419 -2.408 24.672 1.00 78.19 99 VAL A C 1
ATOM 758 O O . VAL A 1 99 ? -2.027 -3.313 25.409 1.00 78.19 99 VAL A O 1
ATOM 761 N N . PHE A 1 100 ? -1.637 -1.403 24.292 1.00 79.31 100 PHE A N 1
ATOM 762 C CA . PHE A 1 100 ? -0.335 -1.136 24.890 1.00 79.31 100 PHE A CA 1
ATOM 763 C C . PHE A 1 100 ? -0.417 0.156 25.699 1.00 79.31 100 PHE A C 1
ATOM 765 O O . PHE A 1 100 ? -0.299 1.249 25.145 1.00 79.31 100 PHE A O 1
ATOM 772 N N . ASP A 1 101 ? -0.633 0.009 27.003 1.00 75.00 101 ASP A N 1
ATOM 773 C CA . ASP A 1 101 ? -0.758 1.142 27.926 1.00 75.00 101 ASP A CA 1
ATOM 774 C C . ASP A 1 101 ? 0.595 1.607 28.482 1.00 75.00 101 ASP A C 1
ATOM 776 O O . ASP A 1 101 ? 0.767 2.783 28.795 1.00 75.00 101 ASP A O 1
ATOM 780 N N . ASP A 1 102 ? 1.587 0.712 28.542 1.00 82.62 102 ASP A N 1
ATOM 781 C CA . ASP A 1 102 ? 2.939 1.010 29.032 1.00 82.62 102 ASP A CA 1
ATOM 782 C C . ASP A 1 102 ? 3.873 1.442 27.894 1.00 82.62 102 ASP A C 1
ATOM 784 O O . ASP A 1 102 ? 4.886 0.814 27.579 1.00 82.62 102 ASP A O 1
ATOM 788 N N . LEU A 1 103 ? 3.480 2.505 27.197 1.00 85.81 103 LEU A N 1
ATOM 789 C CA . LEU A 1 103 ? 4.337 3.138 26.203 1.00 85.81 103 LEU A CA 1
ATOM 790 C C . LEU A 1 103 ? 5.149 4.252 26.879 1.00 85.81 103 LEU A C 1
ATOM 792 O O . LEU A 1 103 ? 4.566 5.051 27.612 1.00 85.81 103 LEU A O 1
ATOM 796 N N . PRO A 1 104 ? 6.455 4.413 26.576 1.00 88.50 104 PRO A N 1
ATOM 797 C CA . PRO A 1 104 ? 7.295 5.456 27.182 1.00 88.50 104 PRO A CA 1
ATOM 798 C C . PRO A 1 104 ? 6.762 6.887 27.019 1.00 88.50 104 PRO A C 1
ATOM 800 O O . PRO A 1 104 ? 7.155 7.795 27.745 1.00 88.50 104 PRO A O 1
ATOM 803 N N . SER A 1 105 ? 5.878 7.107 26.044 1.00 86.75 105 SER A N 1
ATOM 804 C CA . SER A 1 105 ? 5.228 8.392 25.796 1.00 86.75 105 SER A CA 1
ATOM 805 C C . SER A 1 105 ? 4.021 8.673 26.699 1.00 86.75 105 SER A C 1
ATOM 807 O O . SER A 1 105 ? 3.504 9.789 26.655 1.00 86.75 105 SER A O 1
ATOM 809 N N . GLY A 1 106 ? 3.529 7.680 27.447 1.00 85.06 106 GLY A N 1
ATOM 810 C CA . GLY A 1 106 ? 2.300 7.757 28.242 1.00 85.06 106 GLY A CA 1
ATOM 811 C C . GLY A 1 106 ? 1.015 7.908 27.415 1.00 85.06 106 GLY A C 1
ATOM 812 O O . GLY A 1 106 ? -0.012 8.311 27.954 1.00 85.06 106 GLY A O 1
ATOM 813 N N . LYS A 1 107 ? 1.061 7.656 26.098 1.00 82.94 107 LYS A N 1
ATOM 814 C CA . LYS A 1 107 ? -0.082 7.803 25.180 1.00 82.94 107 LYS A CA 1
ATOM 815 C C . LYS A 1 107 ? -0.578 6.446 24.690 1.00 82.94 107 LYS A C 1
ATOM 817 O O . LYS A 1 107 ? 0.216 5.671 24.170 1.00 82.94 107 LYS A O 1
ATOM 822 N N . THR A 1 108 ? -1.893 6.245 24.689 1.00 81.19 108 THR A N 1
ATOM 823 C CA . THR A 1 108 ? -2.539 5.016 24.199 1.00 81.19 108 THR A CA 1
ATOM 824 C C . THR A 1 108 ? -2.968 5.152 22.731 1.00 81.19 108 THR A C 1
ATOM 826 O O . THR A 1 108 ? -4.118 5.466 22.412 1.00 81.19 108 THR A O 1
ATOM 829 N N . TYR A 1 109 ? -2.020 4.973 21.805 1.00 83.31 109 TYR A N 1
ATOM 830 C CA . TYR A 1 109 ? -2.264 5.032 20.348 1.00 83.31 109 TYR A CA 1
ATOM 831 C C . TYR A 1 109 ? -2.155 3.681 19.641 1.00 83.31 109 TYR A C 1
ATOM 833 O O . TYR A 1 109 ? -2.496 3.565 18.466 1.00 83.31 109 TYR A O 1
ATOM 841 N N . MET A 1 110 ? -1.681 2.660 20.346 1.00 87.44 110 MET A N 1
ATOM 842 C CA . MET A 1 110 ? -1.435 1.340 19.792 1.00 87.44 110 MET A CA 1
ATOM 843 C C . MET A 1 110 ? -2.551 0.391 20.239 1.00 87.44 110 MET A C 1
ATOM 845 O O . MET A 1 110 ? -2.392 -0.392 21.172 1.00 87.44 110 MET A O 1
ATOM 849 N N . ASN A 1 111 ? -3.706 0.530 19.587 1.00 87.56 111 ASN A N 1
ATOM 850 C CA . ASN A 1 111 ? -4.936 -0.199 19.895 1.00 87.56 111 ASN A CA 1
ATOM 851 C C . ASN A 1 111 ? -5.245 -1.188 18.774 1.00 87.56 111 ASN A C 1
ATOM 853 O O . ASN A 1 111 ? -5.416 -0.767 17.629 1.00 87.56 111 ASN A O 1
ATOM 857 N N . PHE A 1 112 ? -5.330 -2.473 19.107 1.00 88.81 112 PHE A N 1
ATOM 858 C CA . PHE A 1 112 ? -5.622 -3.554 18.170 1.00 88.81 112 PHE A CA 1
ATOM 859 C C . PHE A 1 112 ? -7.015 -4.128 18.408 1.00 88.81 112 PHE A C 1
ATOM 861 O O . PHE A 1 112 ? -7.411 -4.381 19.548 1.00 88.81 112 PHE A O 1
ATOM 868 N N . ILE A 1 113 ? -7.727 -4.377 17.320 1.00 86.19 113 ILE A N 1
ATOM 869 C CA . ILE A 1 113 ? -9.010 -5.074 17.275 1.00 86.19 113 ILE A CA 1
ATOM 870 C C . ILE A 1 113 ? -8.907 -6.231 16.273 1.00 86.19 113 ILE A C 1
ATOM 872 O O . ILE A 1 113 ? -8.092 -6.154 15.352 1.00 86.19 113 ILE A O 1
ATOM 876 N N . PRO A 1 114 ? -9.734 -7.279 16.395 1.00 85.56 114 PRO A N 1
ATOM 877 C CA . PRO A 1 114 ? -9.852 -8.282 15.341 1.00 85.56 114 PRO A CA 1
ATOM 878 C C . PRO A 1 114 ? -10.251 -7.612 14.018 1.00 85.56 114 PRO A C 1
ATOM 880 O O . PRO A 1 114 ? -11.004 -6.634 14.044 1.00 85.56 114 PRO A O 1
ATOM 883 N N . ASP A 1 115 ? -9.761 -8.108 12.873 1.00 82.50 115 ASP A N 1
ATOM 884 C CA . ASP A 1 115 ? -10.216 -7.612 11.563 1.00 82.50 115 ASP A CA 1
ATOM 885 C C . ASP A 1 115 ? -11.753 -7.725 11.511 1.00 82.50 115 ASP A C 1
ATOM 887 O O . ASP A 1 115 ? -12.278 -8.838 11.611 1.00 82.50 115 ASP A O 1
ATOM 891 N N . PRO A 1 116 ? -12.501 -6.611 11.369 1.00 68.81 116 PRO A N 1
ATOM 892 C CA . PRO A 1 116 ? -13.966 -6.643 11.330 1.00 68.81 116 PRO A CA 1
ATOM 893 C C . PRO A 1 116 ? -14.507 -7.380 10.094 1.00 68.81 116 PRO A C 1
ATOM 895 O O . PRO A 1 116 ? -15.716 -7.551 9.940 1.00 68.81 116 PRO A O 1
ATOM 898 N N . VAL A 1 117 ? -13.627 -7.788 9.177 1.00 64.06 117 VAL A N 1
ATOM 899 C CA . VAL A 1 117 ? -13.972 -8.453 7.930 1.00 64.06 117 VAL A CA 1
ATOM 900 C C . VAL A 1 117 ? -13.825 -9.971 8.050 1.00 64.06 117 VAL A C 1
ATOM 902 O O . VAL A 1 117 ? -12.796 -10.529 7.684 1.00 64.06 117 VAL A O 1
ATOM 905 N N . ASN A 1 118 ? -14.908 -10.658 8.420 1.00 54.69 118 ASN A N 1
ATOM 906 C CA . ASN A 1 118 ? -15.212 -11.950 7.786 1.00 54.69 118 ASN A CA 1
ATOM 907 C C . ASN A 1 118 ? -16.275 -11.792 6.682 1.00 54.69 118 ASN A C 1
ATOM 909 O O . ASN A 1 118 ? -16.296 -12.572 5.728 1.00 54.69 118 ASN A O 1
ATOM 913 N N . THR A 1 119 ? -17.084 -10.718 6.719 1.00 51.50 119 THR A N 1
ATOM 914 C CA . THR A 1 119 ? -18.090 -10.439 5.682 1.00 51.50 119 THR A CA 1
ATOM 915 C C . THR A 1 119 ? -18.384 -8.946 5.482 1.00 51.50 119 THR A C 1
ATOM 917 O O . THR A 1 119 ? -18.392 -8.153 6.415 1.00 51.50 119 THR A O 1
ATOM 920 N N . ARG A 1 120 ? -18.738 -8.549 4.247 1.00 43.72 120 ARG A N 1
ATOM 921 C CA . ARG A 1 120 ? -19.118 -7.164 3.874 1.00 43.72 120 ARG A CA 1
ATOM 922 C C . ARG A 1 120 ? -20.288 -6.557 4.672 1.00 43.72 120 ARG A C 1
ATOM 924 O O . ARG A 1 120 ? -20.443 -5.338 4.655 1.00 43.72 120 ARG A O 1
ATOM 931 N N . ALA A 1 121 ? -21.132 -7.384 5.288 1.00 48.12 121 ALA A N 1
ATOM 932 C CA . ALA A 1 121 ? -22.314 -6.956 6.037 1.00 48.12 121 ALA A CA 1
ATOM 933 C C . ALA A 1 121 ? -21.964 -6.486 7.460 1.00 48.12 121 ALA A C 1
ATOM 935 O O . ALA A 1 121 ? -22.380 -5.400 7.856 1.00 48.12 121 ALA A O 1
ATOM 936 N N . GLU A 1 122 ? -21.118 -7.242 8.163 1.00 55.00 122 GLU A N 1
ATOM 937 C CA . GLU A 1 122 ? -20.673 -6.966 9.541 1.00 55.00 122 GLU A CA 1
ATOM 938 C C . GLU A 1 122 ? -19.912 -5.633 9.631 1.00 55.00 122 GLU A C 1
ATOM 940 O O . GLU A 1 122 ? -20.058 -4.869 10.580 1.00 55.00 122 GLU A O 1
ATOM 945 N N . ILE A 1 123 ? -19.192 -5.290 8.561 1.00 50.19 123 ILE A N 1
ATOM 946 C CA . ILE A 1 123 ? -18.467 -4.027 8.388 1.00 50.19 123 ILE A CA 1
ATOM 947 C C . ILE A 1 123 ? -19.372 -2.792 8.498 1.00 50.19 123 ILE A C 1
ATOM 949 O O . ILE A 1 123 ? -18.993 -1.796 9.111 1.00 50.19 123 ILE A O 1
ATOM 953 N N . ARG A 1 124 ? -20.552 -2.812 7.865 1.00 47.84 124 ARG A N 1
ATOM 954 C CA . ARG A 1 124 ? -21.459 -1.650 7.865 1.00 47.84 124 ARG A CA 1
ATOM 955 C C . ARG A 1 124 ? -22.130 -1.465 9.217 1.00 47.84 124 ARG A C 1
ATOM 957 O O . ARG A 1 124 ? -22.328 -0.332 9.635 1.00 47.84 124 ARG A O 1
ATOM 964 N N . GLU A 1 125 ? -22.457 -2.570 9.871 1.00 58.19 125 GLU A N 1
ATOM 965 C CA . GLU A 1 125 ? -23.088 -2.586 11.186 1.00 58.19 125 GLU A CA 1
ATOM 966 C C . GLU A 1 125 ? -22.113 -2.098 12.267 1.00 58.19 125 GLU A C 1
ATOM 968 O O . GLU A 1 125 ? -22.417 -1.147 12.988 1.00 58.19 125 GLU A O 1
ATOM 973 N N . TYR A 1 126 ? -20.890 -2.634 12.289 1.00 55.22 126 TYR A N 1
ATOM 974 C CA . TYR A 1 126 ? -19.839 -2.212 13.218 1.00 55.22 126 TYR A CA 1
ATOM 975 C C . TYR A 1 126 ? -19.483 -0.725 13.071 1.00 55.22 126 TYR A C 1
ATOM 977 O O . TYR A 1 126 ? -19.345 -0.005 14.059 1.00 55.22 126 TYR A O 1
ATOM 985 N N . LEU A 1 127 ? -19.387 -0.234 11.832 1.00 49.94 127 LEU A N 1
ATOM 986 C CA . LEU A 1 127 ? -19.076 1.169 11.583 1.00 49.94 127 LEU A CA 1
ATOM 987 C C . LEU A 1 127 ? -20.264 2.104 11.766 1.00 49.94 127 LEU A C 1
ATOM 989 O O . LEU A 1 127 ? -20.025 3.255 12.095 1.00 49.94 127 LEU A O 1
ATOM 993 N N . SER A 1 128 ? -21.517 1.661 11.620 1.00 56.66 128 SER A N 1
ATOM 994 C CA . SER A 1 128 ? -22.656 2.512 11.996 1.00 56.66 128 SER A CA 1
ATOM 995 C C . SER A 1 128 ? -22.629 2.880 13.480 1.00 56.66 128 SER A C 1
ATOM 997 O O . SER A 1 128 ? -22.883 4.026 13.818 1.00 56.66 128 SER A O 1
ATOM 999 N N . GLY A 1 129 ? -22.193 1.966 14.354 1.00 54.25 129 GLY A N 1
ATOM 1000 C CA . GLY A 1 129 ? -22.016 2.267 15.777 1.00 54.25 129 GLY A CA 1
ATOM 1001 C C . GLY A 1 129 ? -20.799 3.144 16.103 1.00 54.25 129 GLY A C 1
ATOM 1002 O O . GLY A 1 129 ? -20.772 3.762 17.160 1.00 54.25 129 GLY A O 1
ATOM 1003 N N . ALA A 1 130 ? -19.790 3.205 15.224 1.00 50.81 130 ALA A N 1
ATOM 1004 C CA . ALA A 1 130 ? -18.536 3.930 15.469 1.00 50.81 130 ALA A CA 1
ATOM 1005 C C . ALA A 1 130 ? -18.395 5.246 14.675 1.00 50.81 130 ALA A C 1
ATOM 1007 O O . ALA A 1 130 ? -17.622 6.115 15.074 1.00 50.81 130 ALA A O 1
ATOM 1008 N N . LEU A 1 131 ? -19.107 5.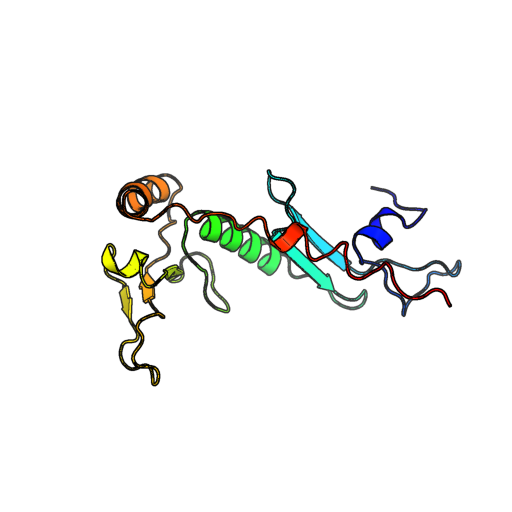397 13.552 1.00 42.53 131 LEU A N 1
ATOM 1009 C CA . LEU A 1 131 ? -19.075 6.580 12.682 1.00 42.53 131 LEU A CA 1
ATOM 1010 C C . LEU A 1 131 ? -20.062 7.668 13.106 1.00 42.53 131 LEU A C 1
ATOM 1012 O O . LEU A 1 131 ? -19.829 8.821 12.753 1.00 42.53 131 LEU A O 1
ATOM 1016 N N . ASP A 1 132 ? -21.109 7.339 13.866 1.00 44.06 132 ASP A N 1
ATOM 1017 C CA . ASP A 1 132 ? -22.043 8.345 14.395 1.00 44.06 132 ASP A CA 1
ATOM 1018 C C . ASP A 1 132 ? -21.348 9.323 15.370 1.00 44.06 132 ASP A C 1
ATOM 1020 O O . ASP A 1 132 ? -21.755 10.480 15.477 1.00 44.06 132 ASP A O 1
ATOM 1024 N N . ASP A 1 133 ? -20.239 8.899 15.992 1.00 43.00 133 ASP A N 1
ATOM 1025 C CA . ASP A 1 133 ? -19.442 9.694 16.938 1.00 43.00 133 ASP A CA 1
ATOM 1026 C C . ASP A 1 133 ? -18.130 10.255 16.350 1.00 43.00 133 ASP A C 1
ATOM 1028 O O . ASP A 1 133 ? -17.432 11.026 17.014 1.00 43.00 133 ASP A O 1
ATOM 1032 N N . ALA A 1 134 ? -17.758 9.892 15.115 1.00 41.00 134 ALA A N 1
ATOM 1033 C CA . ALA A 1 134 ? -16.491 10.316 14.521 1.00 41.00 134 ALA A CA 1
ATOM 1034 C C . ALA A 1 134 ? -16.641 11.684 13.820 1.00 41.00 134 ALA A C 1
ATOM 1036 O O . ALA A 1 134 ? -17.421 11.810 12.870 1.00 41.00 134 ALA A O 1
ATOM 1037 N N . PRO A 1 135 ? -15.883 12.727 14.212 1.00 35.09 135 PRO A N 1
ATOM 1038 C CA . PRO A 1 135 ? -15.962 14.018 13.548 1.00 35.09 135 PRO A CA 1
ATOM 1039 C C . PRO A 1 135 ? -15.514 13.876 12.092 1.00 35.09 135 PRO A C 1
ATOM 1041 O O . PRO A 1 135 ? -14.440 13.348 11.796 1.00 35.09 135 PRO A O 1
ATOM 1044 N N . ALA A 1 136 ? -16.337 14.377 11.166 1.00 40.22 136 ALA A N 1
ATOM 1045 C CA . ALA A 1 136 ? -16.010 14.412 9.749 1.00 40.22 136 ALA A CA 1
ATOM 1046 C C . ALA A 1 136 ? -14.619 15.036 9.555 1.00 40.22 136 ALA A C 1
ATOM 1048 O O . ALA A 1 136 ? -14.407 16.220 9.835 1.00 40.22 136 ALA A O 1
ATOM 1049 N N . ARG A 1 137 ? -13.657 14.232 9.085 1.00 40.22 137 ARG A N 1
ATOM 1050 C CA . ARG A 1 137 ? -12.309 14.707 8.778 1.00 40.22 137 ARG A CA 1
ATOM 1051 C C . ARG A 1 137 ? -12.422 15.753 7.672 1.00 40.22 137 ARG A C 1
ATOM 1053 O O . ARG A 1 137 ? -12.652 15.404 6.515 1.00 40.22 137 ARG A O 1
ATOM 1060 N N . LYS A 1 138 ? -12.277 17.032 8.029 1.00 33.03 138 LYS A N 1
ATOM 1061 C CA . LYS A 1 138 ? -12.131 18.111 7.050 1.00 33.03 138 LYS A CA 1
ATOM 1062 C C . LYS A 1 138 ? -10.905 17.792 6.202 1.00 33.03 138 LYS A C 1
ATOM 1064 O O . LYS A 1 138 ? -9.813 17.582 6.728 1.00 33.03 138 LYS A O 1
ATOM 1069 N N . VAL A 1 139 ? -11.122 17.675 4.899 1.00 41.00 139 VAL A N 1
ATOM 1070 C CA . VAL A 1 139 ? -10.036 17.639 3.928 1.00 41.00 139 VAL A CA 1
ATOM 1071 C C . VAL A 1 139 ? -9.477 19.056 3.913 1.00 41.00 139 VAL A C 1
ATOM 1073 O O . VAL A 1 139 ? -10.202 19.995 3.604 1.00 41.00 139 VAL A O 1
ATOM 1076 N N . ASP A 1 140 ? -8.241 19.215 4.374 1.00 36.19 140 ASP A N 1
ATOM 1077 C CA . ASP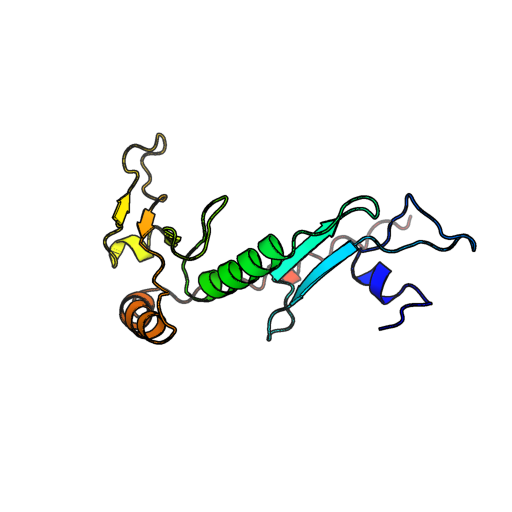 A 1 140 ? -7.531 20.484 4.282 1.00 36.19 140 ASP A CA 1
ATOM 1078 C C . ASP A 1 140 ? -7.021 20.593 2.838 1.00 36.19 140 ASP A C 1
ATOM 1080 O O . ASP A 1 140 ? -6.100 19.879 2.436 1.00 36.19 140 ASP A O 1
ATOM 1084 N N . ASP A 1 141 ? -7.690 21.414 2.029 1.00 37.78 141 ASP A N 1
ATOM 1085 C CA . ASP A 1 141 ? -7.372 21.617 0.606 1.00 37.78 141 ASP A CA 1
ATOM 1086 C C . ASP A 1 141 ? -6.095 22.466 0.401 1.00 37.78 141 ASP A C 1
ATOM 1088 O O . ASP A 1 141 ? -5.645 22.676 -0.722 1.00 37.78 141 ASP A O 1
ATOM 1092 N N . THR A 1 142 ? -5.439 22.879 1.489 1.00 39.41 142 THR A N 1
ATOM 1093 C CA . THR A 1 142 ? -4.211 23.694 1.512 1.00 39.41 142 THR A CA 1
ATOM 1094 C C . THR A 1 142 ? -2.975 23.017 0.910 1.00 39.41 142 THR A C 1
ATOM 1096 O O . THR A 1 142 ? -1.970 23.682 0.671 1.00 39.41 142 THR A O 1
ATOM 1099 N N . PHE A 1 143 ? -3.011 21.711 0.624 1.00 37.56 143 PHE A N 1
ATOM 1100 C CA . PHE A 1 143 ? -1.880 21.019 -0.010 1.00 37.56 143 PHE A CA 1
ATOM 1101 C C . PHE A 1 143 ? -1.777 21.282 -1.525 1.00 37.56 143 PHE A C 1
ATOM 1103 O O . PHE A 1 143 ? -0.717 21.058 -2.107 1.00 37.56 143 PHE A O 1
ATOM 1110 N N . ALA A 1 144 ? -2.851 21.754 -2.171 1.00 38.06 144 ALA A N 1
ATOM 1111 C CA . ALA A 1 144 ? -2.843 22.073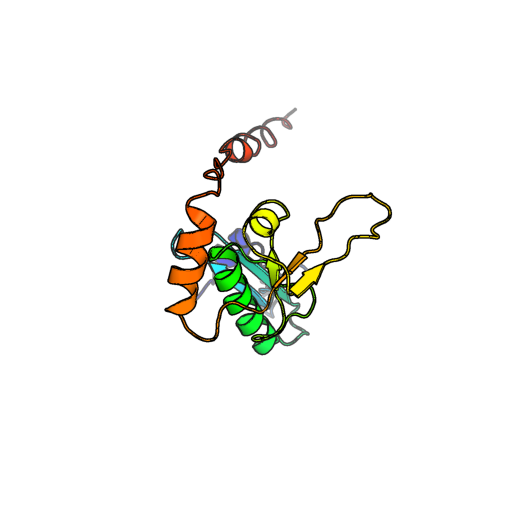 -3.601 1.00 38.06 144 ALA A CA 1
ATOM 1112 C C . ALA A 1 144 ? -2.129 23.404 -3.910 1.00 38.06 144 ALA A C 1
ATOM 1114 O O . ALA A 1 144 ? -1.493 23.522 -4.954 1.00 38.06 144 ALA A O 1
ATOM 1115 N N . ASP A 1 145 ? -2.157 24.360 -2.979 1.00 33.94 145 ASP A N 1
ATOM 1116 C CA . ASP A 1 145 ? -1.656 25.721 -3.215 1.00 33.94 145 ASP A CA 1
ATOM 1117 C C . ASP A 1 145 ? -0.125 25.841 -3.079 1.00 33.94 145 ASP A C 1
ATOM 1119 O O . ASP A 1 145 ? 0.485 26.762 -3.614 1.00 33.94 145 ASP A O 1
ATOM 1123 N N . GLY A 1 146 ? 0.533 24.889 -2.407 1.00 34.75 146 GLY A N 1
ATOM 1124 C CA . GLY A 1 146 ? 1.979 24.936 -2.147 1.00 34.75 146 GLY A CA 1
ATOM 1125 C C . GLY A 1 146 ? 2.878 24.391 -3.264 1.00 34.75 146 GLY A C 1
ATOM 1126 O O . GLY A 1 146 ? 4.100 24.466 -3.142 1.00 34.75 146 GLY A O 1
ATOM 1127 N N . PHE A 1 147 ? 2.316 23.809 -4.329 1.00 34.97 147 PHE A N 1
ATOM 1128 C CA . PHE A 1 147 ? 3.107 23.182 -5.400 1.00 34.97 147 PHE A CA 1
ATOM 1129 C C . PHE A 1 147 ? 3.380 24.124 -6.587 1.00 34.97 147 PHE A C 1
ATOM 1131 O O . PHE A 1 147 ? 4.374 23.939 -7.288 1.00 34.97 147 PHE A O 1
ATOM 1138 N N . GLU A 1 148 ? 2.560 25.162 -6.794 1.00 34.41 148 GLU A N 1
ATOM 1139 C CA . GLU A 1 148 ? 2.748 26.115 -7.902 1.00 34.41 148 GLU A CA 1
ATOM 1140 C C . GLU A 1 148 ? 3.752 27.242 -7.597 1.00 34.41 148 GLU A C 1
ATOM 1142 O O . GLU A 1 148 ? 4.360 27.784 -8.519 1.00 34.41 148 GLU A O 1
ATOM 1147 N N . GLU A 1 149 ? 4.022 27.564 -6.328 1.00 36.06 149 GLU A N 1
ATOM 1148 C CA . GLU A 1 149 ? 4.932 28.671 -5.979 1.00 36.06 149 GLU A CA 1
ATOM 1149 C C . GLU A 1 149 ? 6.433 28.320 -6.075 1.00 36.06 149 GLU A C 1
ATOM 1151 O O . GLU A 1 149 ? 7.286 29.207 -6.025 1.00 36.06 149 GLU A O 1
ATOM 1156 N N . GLY A 1 150 ? 6.786 27.041 -6.252 1.00 38.09 150 GLY A N 1
ATOM 1157 C CA . GLY A 1 150 ? 8.177 26.565 -6.220 1.00 38.09 150 GLY A CA 1
ATOM 1158 C C . GLY A 1 150 ? 8.951 26.605 -7.545 1.00 38.09 150 GLY A C 1
ATOM 1159 O O . GLY A 1 150 ? 10.155 26.367 -7.531 1.00 38.09 150 GLY A O 1
ATOM 1160 N N . PHE A 1 151 ? 8.302 26.886 -8.682 1.00 38.69 151 PHE A N 1
ATOM 1161 C CA . PHE A 1 151 ? 8.926 26.771 -10.017 1.00 38.69 151 PHE A CA 1
ATOM 1162 C C . PHE A 1 151 ? 9.071 28.091 -10.789 1.00 38.69 151 PHE A C 1
ATOM 1164 O O . PHE A 1 151 ? 9.552 28.091 -11.920 1.00 38.69 151 PHE A O 1
ATOM 1171 N N . ALA A 1 152 ? 8.708 29.227 -10.192 1.00 44.59 152 ALA A N 1
ATOM 1172 C CA . ALA A 1 152 ? 8.780 30.537 -10.838 1.00 44.59 152 ALA A CA 1
ATOM 1173 C C . ALA A 1 152 ? 9.795 31.464 -10.153 1.00 44.59 152 ALA A C 1
ATOM 1175 O O . ALA A 1 152 ? 9.431 32.543 -9.694 1.00 44.59 152 ALA A O 1
ATOM 1176 N N . LYS A 1 153 ? 11.062 31.046 -10.055 1.00 44.62 153 LYS A N 1
ATOM 1177 C CA . LYS A 1 153 ? 12.217 31.932 -9.818 1.00 44.62 153 LYS A CA 1
ATOM 1178 C C . LYS A 1 153 ? 13.509 31.148 -10.038 1.00 44.62 153 LYS A C 1
ATOM 1180 O O . LYS A 1 153 ? 14.039 30.583 -9.099 1.00 44.62 153 LYS A O 1
ATOM 1185 N N . ASP A 1 154 ? 13.958 31.106 -11.285 1.00 43.69 154 ASP A N 1
ATOM 1186 C CA . ASP A 1 154 ? 15.376 31.054 -11.655 1.00 43.69 154 ASP A CA 1
ATOM 1187 C C . ASP A 1 154 ? 15.473 31.341 -13.159 1.00 43.69 154 ASP A C 1
ATOM 1189 O O . ASP A 1 154 ? 15.550 30.447 -13.991 1.00 43.69 154 ASP A O 1
ATOM 1193 N N . ASP A 1 155 ? 15.386 32.628 -13.493 1.00 42.66 155 ASP A N 1
ATOM 1194 C CA . ASP A 1 155 ? 15.802 33.184 -14.782 1.00 42.66 155 ASP A CA 1
ATOM 1195 C C . ASP A 1 155 ? 16.359 34.590 -14.510 1.00 42.66 155 ASP A C 1
ATOM 1197 O O . ASP A 1 155 ? 15.622 35.581 -14.549 1.00 42.66 155 ASP A O 1
ATOM 1201 N N . LYS A 1 156 ? 17.648 34.659 -14.151 1.00 41.53 156 LYS A N 1
ATOM 1202 C CA . LYS A 1 156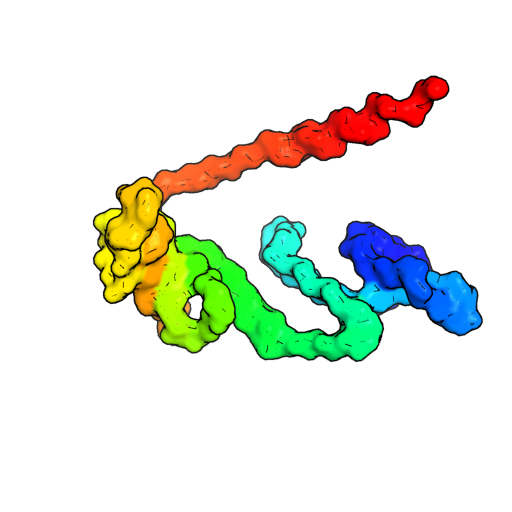 ? 18.568 35.786 -14.390 1.00 41.53 156 LYS A CA 1
ATOM 1203 C C . LYS A 1 156 ? 20.015 35.312 -14.364 1.00 41.53 156 LYS A C 1
ATOM 1205 O O . LYS A 1 156 ? 20.381 34.618 -13.394 1.00 41.53 156 LYS A O 1
#

Sequence (156 aa):
MADPRRIISATLGTLDYATVDTKGSLVTLRSLVIVDPKMKVRLILSYPMSTGRSFAEVLRCVESLQRADLGVFTPADWKPGEDVMISSESARSVTPHRVFDDLPSGKTYMNFIPDPVNTRAEIREYLSGALDDAPARKVDDTFADGFEEGFAKDDK